Protein AF-B9VHV3-F1 (afdb_monomer)

Secondary structure (DSSP, 8-state):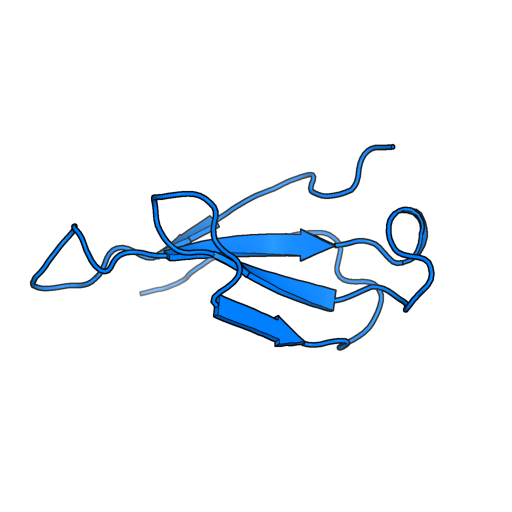
----S--EEEPPSS-GGG-EEEEEE-TTT-TT--EEEEEETTS-EEEEE------------

Mean predicted aligned error: 5.11 Å

pLDDT: mean 85.62, std 12.99, range [43.72, 97.88]

Sequence (61 aa):
GDAADDPAVWVHPSNPALSVIIGTDKAESNPAGGGIAVYDLSGRQLQFRPDGDINNVDLRP

Structure (mmCIF, N/CA/C/O backbone):
data_AF-B9VHV3-F1
#
_entry.id   AF-B9VHV3-F1
#
loop_
_atom_site.group_PDB
_atom_site.id
_atom_site.type_symbol
_atom_site.label_atom_id
_atom_site.label_alt_id
_atom_site.label_comp_id
_atom_site.label_asym_id
_atom_site.l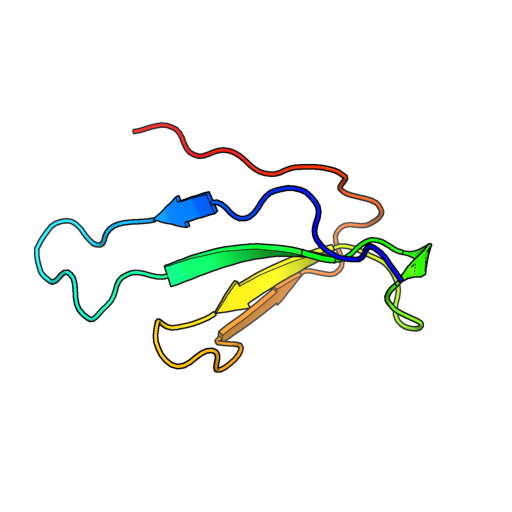abel_entity_id
_atom_site.label_seq_id
_atom_site.pdbx_PDB_ins_code
_atom_site.Cartn_x
_atom_site.Cartn_y
_atom_site.Cartn_z
_atom_site.occupancy
_atom_site.B_iso_or_equiv
_atom_site.auth_seq_id
_atom_site.auth_comp_id
_atom_site.auth_asym_id
_atom_site.auth_atom_id
_atom_site.pdbx_PDB_model_num
ATOM 1 N N . GLY A 1 1 ? 18.710 2.324 -4.538 1.00 43.72 1 GLY A N 1
ATOM 2 C CA . GLY A 1 1 ? 17.712 1.476 -3.875 1.00 43.72 1 GLY A CA 1
ATOM 3 C C . GLY A 1 1 ? 16.878 2.383 -3.022 1.00 43.72 1 GLY A C 1
ATOM 4 O O . GLY A 1 1 ? 17.198 2.536 -1.855 1.00 43.72 1 GLY A O 1
ATOM 5 N N . ASP A 1 2 ? 15.920 3.034 -3.669 1.00 52.53 2 ASP A N 1
ATOM 6 C CA . ASP A 1 2 ? 14.981 4.007 -3.108 1.00 52.53 2 ASP A CA 1
ATOM 7 C C . ASP A 1 2 ? 13.644 3.737 -3.813 1.00 52.53 2 ASP A C 1
ATOM 9 O O . ASP A 1 2 ? 13.271 4.373 -4.793 1.00 52.53 2 ASP A O 1
ATOM 13 N N . ALA A 1 3 ? 13.086 2.568 -3.490 1.00 51.81 3 ALA A N 1
ATOM 14 C CA . ALA A 1 3 ? 12.068 1.899 -4.301 1.00 51.81 3 ALA A CA 1
ATOM 15 C C . ALA A 1 3 ? 10.655 2.438 -4.061 1.00 51.81 3 ALA A C 1
ATOM 17 O O . ALA A 1 3 ? 9.811 2.368 -4.949 1.00 51.81 3 ALA A O 1
ATOM 18 N N . ALA A 1 4 ? 10.413 2.946 -2.853 1.00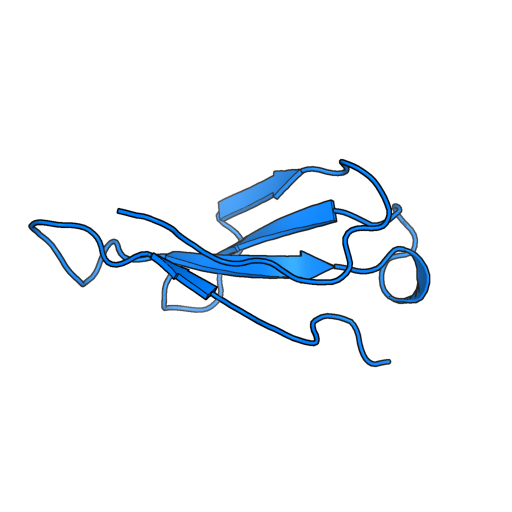 56.06 4 ALA A N 1
ATOM 19 C CA . ALA A 1 4 ? 9.115 3.385 -2.369 1.00 56.06 4 ALA A CA 1
ATOM 20 C C . ALA A 1 4 ? 9.317 4.673 -1.564 1.00 56.06 4 ALA A C 1
ATOM 22 O O . ALA A 1 4 ? 9.659 4.614 -0.383 1.00 56.06 4 ALA A O 1
ATOM 23 N N . ASP A 1 5 ? 9.139 5.821 -2.216 1.00 61.62 5 ASP A N 1
ATOM 24 C CA . ASP A 1 5 ? 9.367 7.125 -1.580 1.00 61.62 5 ASP A CA 1
ATOM 25 C C . ASP A 1 5 ? 8.216 7.493 -0.631 1.00 61.62 5 ASP A C 1
ATOM 27 O O . ASP A 1 5 ? 8.465 8.022 0.448 1.00 61.62 5 ASP A O 1
ATOM 31 N N . ASP A 1 6 ? 6.970 7.151 -0.990 1.00 70.25 6 ASP A N 1
ATOM 32 C CA . ASP A 1 6 ? 5.763 7.568 -0.265 1.00 70.25 6 ASP A CA 1
ATOM 33 C C . ASP A 1 6 ? 4.737 6.423 -0.147 1.00 70.25 6 ASP A C 1
ATOM 35 O O . ASP A 1 6 ? 3.957 6.193 -1.077 1.00 70.25 6 ASP A O 1
ATOM 39 N N . PRO A 1 7 ? 4.684 5.681 0.976 1.00 85.00 7 PRO A N 1
ATOM 40 C CA . PRO A 1 7 ? 3.582 4.764 1.235 1.00 85.00 7 PRO A CA 1
ATOM 41 C C . PRO A 1 7 ? 2.325 5.520 1.693 1.00 85.00 7 PRO A C 1
ATOM 43 O O . PRO A 1 7 ? 2.386 6.415 2.536 1.00 85.00 7 PRO A O 1
ATOM 46 N N . ALA A 1 8 ? 1.160 5.080 1.221 1.00 91.88 8 ALA A N 1
ATOM 47 C CA . ALA A 1 8 ? -0.144 5.486 1.734 1.00 91.88 8 ALA A CA 1
ATOM 48 C C . ALA A 1 8 ? -0.794 4.345 2.532 1.00 91.88 8 ALA A C 1
ATOM 50 O O . ALA A 1 8 ? -0.644 3.167 2.206 1.00 91.88 8 ALA A O 1
ATOM 51 N N . VAL A 1 9 ? -1.556 4.683 3.574 1.00 94.25 9 VAL A N 1
ATOM 52 C CA . VAL A 1 9 ? -2.305 3.701 4.375 1.00 94.25 9 VAL A CA 1
ATOM 53 C C . VAL A 1 9 ? -3.794 3.900 4.147 1.00 94.25 9 VAL A C 1
ATOM 55 O O . VAL A 1 9 ? -4.349 4.937 4.509 1.00 94.25 9 VAL A O 1
ATOM 58 N N . TRP A 1 10 ? -4.454 2.887 3.587 1.00 96.38 10 TRP A N 1
ATOM 59 C CA . TRP A 1 10 ? -5.910 2.853 3.535 1.00 96.38 10 TRP A CA 1
ATOM 60 C C . TRP A 1 10 ? -6.449 2.188 4.796 1.00 96.38 10 TRP A C 1
ATOM 62 O O . TRP A 1 10 ? -6.158 1.019 5.064 1.00 96.38 10 TRP A O 1
ATOM 72 N N . VAL A 1 11 ? -7.255 2.925 5.559 1.00 96.56 11 VAL A N 1
ATOM 73 C CA . VAL A 1 11 ? -7.878 2.417 6.783 1.00 96.56 11 VAL A CA 1
ATOM 74 C C . VAL A 1 11 ? -9.223 1.792 6.445 1.00 96.56 11 VAL A C 1
ATOM 76 O O . VAL A 1 11 ? -10.136 2.471 5.974 1.00 96.56 11 VAL A O 1
ATOM 79 N N . HIS A 1 12 ? -9.365 0.499 6.727 1.00 96.19 12 HIS A N 1
ATOM 80 C CA . HIS A 1 12 ? -10.632 -0.187 6.511 1.00 96.19 12 HIS A CA 1
ATOM 81 C C . HIS A 1 12 ? -11.719 0.402 7.435 1.00 96.19 12 HIS A C 1
ATOM 83 O O . HIS A 1 12 ? -11.520 0.451 8.654 1.00 96.19 12 HIS A O 1
ATOM 89 N N . PRO A 1 13 ? -12.899 0.788 6.911 1.00 95.69 13 PRO A N 1
ATOM 90 C CA . PRO A 1 13 ? -13.843 1.669 7.611 1.00 95.69 13 PRO A CA 1
ATOM 91 C C . PRO A 1 13 ? -14.449 1.087 8.897 1.00 95.69 13 PRO A C 1
ATOM 93 O O . PRO A 1 13 ? -14.852 1.836 9.780 1.00 95.69 13 PRO A O 1
ATOM 96 N N . SER A 1 14 ? -14.531 -0.241 9.016 1.00 97.69 14 SER A N 1
ATOM 97 C CA . SER A 1 14 ? -15.150 -0.926 10.165 1.00 97.69 14 SER A CA 1
ATOM 98 C C . SER A 1 14 ? -14.235 -1.904 10.905 1.00 97.69 14 SER A C 1
ATOM 100 O O . SER A 1 14 ? -14.600 -2.395 11.970 1.00 97.69 14 SER A O 1
ATOM 102 N N . ASN A 1 15 ? -13.061 -2.216 10.355 1.00 97.31 15 ASN A N 1
ATOM 103 C CA . ASN A 1 15 ? -12.159 -3.218 10.921 1.00 97.31 15 ASN A CA 1
ATOM 104 C C . ASN A 1 15 ? -10.707 -2.835 10.619 1.00 97.31 15 ASN A C 1
ATOM 106 O O . ASN A 1 15 ? -10.166 -3.283 9.609 1.00 97.31 15 ASN A O 1
ATOM 110 N N . PRO A 1 16 ? -10.062 -2.045 11.491 1.00 96.50 16 PRO A N 1
ATOM 111 C CA . PRO A 1 16 ? -8.712 -1.543 11.255 1.00 96.50 16 PRO A CA 1
ATOM 112 C C . PRO A 1 16 ? -7.664 -2.631 10.990 1.00 96.50 16 PRO A C 1
ATOM 114 O O . PRO A 1 16 ? -6.680 -2.349 10.314 1.00 96.50 16 PRO A O 1
ATOM 117 N N . ALA A 1 17 ? -7.876 -3.871 11.448 1.00 97.12 17 ALA A N 1
ATOM 118 C CA . ALA A 1 17 ? -6.965 -4.989 11.187 1.00 97.12 17 ALA A CA 1
ATOM 119 C C . ALA A 1 17 ? -6.944 -5.441 9.711 1.00 97.12 17 ALA A C 1
ATOM 121 O O . ALA A 1 17 ? -6.021 -6.141 9.307 1.00 97.12 17 ALA A O 1
ATOM 122 N N . LEU A 1 18 ? -7.940 -5.039 8.912 1.00 96.94 18 LEU A N 1
ATOM 123 C CA . LEU A 1 18 ? -8.019 -5.284 7.464 1.00 96.94 18 LEU A CA 1
ATOM 124 C C . LEU A 1 18 ? -7.512 -4.097 6.627 1.00 96.94 18 LEU A C 1
ATOM 126 O O . LEU A 1 18 ? -7.719 -4.068 5.415 1.00 96.94 18 LEU A O 1
ATOM 130 N N . SER A 1 19 ? -6.896 -3.099 7.263 1.00 97.88 19 SER A N 1
ATOM 131 C CA . SER A 1 19 ? -6.267 -1.974 6.566 1.00 97.88 19 SER A CA 1
ATOM 132 C C . SER A 1 19 ? -5.100 -2.456 5.706 1.00 97.88 19 SER A C 1
ATOM 134 O O . SER A 1 19 ? -4.494 -3.494 5.985 1.00 97.88 19 SER A O 1
ATOM 136 N N . VAL A 1 20 ? -4.773 -1.692 4.669 1.00 97.62 20 VAL A N 1
ATOM 137 C CA . VAL A 1 20 ? -3.690 -2.040 3.745 1.00 97.62 20 VAL A CA 1
ATOM 138 C C . VAL A 1 20 ? -2.699 -0.898 3.605 1.00 97.62 20 VAL A C 1
ATOM 140 O O . VAL A 1 20 ? -3.051 0.277 3.726 1.00 97.62 20 VAL A O 1
ATOM 143 N N . ILE A 1 21 ? -1.455 -1.268 3.329 1.00 95.69 21 ILE A N 1
ATOM 144 C CA . ILE A 1 21 ? -0.393 -0.349 2.933 1.00 95.69 21 ILE A CA 1
ATOM 145 C C . ILE A 1 21 ? -0.305 -0.402 1.413 1.00 95.69 21 ILE A C 1
ATOM 147 O O . ILE A 1 21 ? -0.246 -1.484 0.827 1.00 95.69 21 ILE A O 1
ATOM 151 N N . ILE A 1 22 ? -0.313 0.762 0.780 1.00 94.19 22 ILE A N 1
ATOM 152 C CA . ILE A 1 22 ? -0.213 0.920 -0.665 1.00 94.19 22 ILE A CA 1
ATOM 153 C C . ILE A 1 22 ? 1.078 1.677 -0.930 1.00 94.19 22 ILE A C 1
ATOM 155 O O . ILE A 1 22 ? 1.294 2.750 -0.374 1.00 94.19 22 ILE A O 1
ATOM 159 N N . GLY A 1 23 ? 1.940 1.103 -1.757 1.00 90.62 23 GLY A N 1
ATOM 160 C CA . GLY A 1 23 ? 3.204 1.711 -2.143 1.00 90.62 23 GLY A CA 1
ATOM 161 C C . GLY A 1 23 ? 3.397 1.658 -3.646 1.00 90.62 23 GLY A C 1
ATOM 162 O O . GLY A 1 23 ? 2.772 0.858 -4.348 1.00 90.62 23 GLY A O 1
ATOM 163 N N . THR A 1 24 ? 4.282 2.515 -4.125 1.00 87.62 24 THR A N 1
ATOM 164 C CA . THR A 1 24 ? 4.853 2.422 -5.460 1.00 87.62 24 THR A CA 1
ATOM 165 C C . THR A 1 24 ? 6.095 1.541 -5.414 1.00 87.62 24 THR A C 1
ATOM 167 O O . THR A 1 24 ? 6.785 1.466 -4.398 1.00 87.62 24 THR A O 1
ATOM 170 N N . ASP A 1 25 ? 6.346 0.832 -6.504 1.00 84.75 25 ASP A N 1
ATOM 171 C CA . ASP A 1 25 ? 7.626 0.193 -6.769 1.00 84.75 25 ASP A CA 1
ATOM 172 C C . ASP A 1 25 ? 8.137 0.778 -8.079 1.00 84.75 25 ASP A C 1
ATOM 174 O O . ASP A 1 25 ? 7.484 0.638 -9.115 1.00 84.75 25 ASP A O 1
ATOM 178 N N . LYS A 1 26 ? 9.247 1.509 -8.036 1.00 75.56 26 LYS A N 1
ATOM 179 C CA . LYS A 1 26 ? 9.777 2.183 -9.223 1.00 75.56 26 LYS A CA 1
ATOM 180 C C . LYS A 1 26 ? 10.406 1.175 -10.180 1.00 75.56 26 LYS A C 1
ATOM 182 O O . LYS A 1 26 ? 10.950 0.145 -9.780 1.00 75.56 26 LYS A O 1
ATOM 187 N N . ALA A 1 27 ? 10.386 1.470 -11.476 1.00 72.00 27 ALA A N 1
ATOM 188 C CA . ALA A 1 27 ? 10.973 0.560 -12.461 1.00 72.00 27 ALA A CA 1
ATOM 189 C C . ALA A 1 27 ? 12.479 0.346 -12.231 1.00 72.00 27 ALA A C 1
ATOM 191 O O . ALA A 1 27 ? 13.011 -0.727 -12.502 1.00 72.00 27 ALA A O 1
ATOM 192 N N . GLU A 1 28 ? 13.167 1.347 -11.683 1.00 71.25 28 GLU A N 1
ATOM 193 C CA . GLU A 1 28 ? 14.577 1.243 -11.301 1.00 71.25 28 GLU A CA 1
ATOM 194 C C . GLU A 1 28 ? 14.836 0.346 -10.078 1.00 71.25 28 GLU A C 1
ATOM 196 O O . GLU A 1 28 ? 15.952 -0.155 -9.918 1.00 71.25 28 GLU A O 1
ATOM 201 N N . SER A 1 29 ? 13.833 0.109 -9.226 1.00 68.56 29 SER A N 1
ATOM 202 C CA . SER A 1 29 ? 13.930 -0.805 -8.082 1.00 68.56 29 SER A CA 1
ATOM 203 C C . SER A 1 29 ? 13.450 -2.220 -8.375 1.00 68.56 29 SER A C 1
ATOM 205 O O . SER A 1 29 ? 13.846 -3.140 -7.654 1.00 68.56 29 SER A O 1
ATOM 207 N N . ASN A 1 30 ? 12.662 -2.419 -9.436 1.00 69.81 30 ASN A N 1
ATOM 208 C CA . ASN A 1 30 ? 12.075 -3.710 -9.769 1.00 69.81 30 ASN A CA 1
ATOM 209 C C . ASN A 1 30 ? 12.457 -4.190 -11.183 1.00 69.81 30 ASN A C 1
ATOM 211 O O . ASN A 1 30 ? 12.022 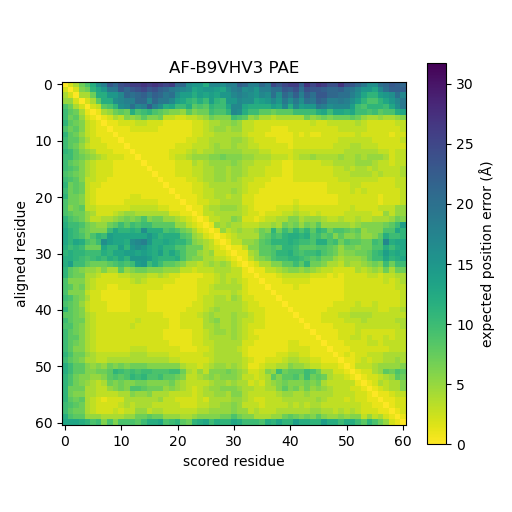-3.608 -12.178 1.00 69.81 30 ASN A O 1
ATOM 215 N N . PRO A 1 31 ? 13.193 -5.312 -11.313 1.00 67.81 31 PRO A N 1
ATOM 216 C CA . PRO A 1 31 ? 13.599 -5.848 -12.614 1.00 67.81 31 PRO A CA 1
ATOM 217 C C . PRO A 1 31 ? 12.429 -6.345 -13.483 1.00 67.81 31 PRO A C 1
ATOM 219 O O . PRO A 1 31 ? 12.623 -6.584 -14.673 1.00 67.81 31 PRO A O 1
ATOM 222 N N . ALA A 1 32 ? 11.228 -6.506 -12.919 1.00 72.38 32 ALA A N 1
ATOM 223 C CA . ALA A 1 32 ? 10.003 -6.816 -13.654 1.00 72.38 32 ALA A CA 1
ATOM 224 C C . ALA A 1 32 ? 9.258 -5.562 -14.167 1.00 72.38 32 ALA A C 1
ATOM 226 O O . ALA A 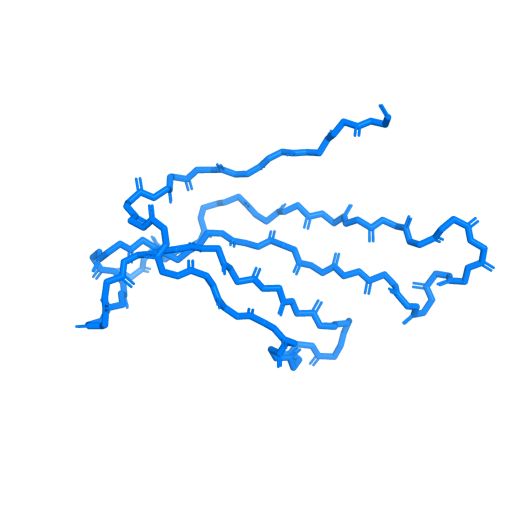1 32 ? 8.247 -5.706 -14.857 1.00 72.38 32 ALA A O 1
ATOM 227 N N . GLY A 1 33 ? 9.760 -4.357 -13.867 1.00 78.94 33 GLY A N 1
ATOM 228 C CA . GLY A 1 33 ? 9.114 -3.074 -14.147 1.00 78.94 33 GLY A CA 1
ATOM 229 C C . GLY A 1 33 ? 8.404 -2.488 -12.922 1.00 78.94 33 GLY A C 1
ATOM 230 O O . GLY A 1 33 ? 8.155 -3.186 -11.942 1.00 78.94 33 GLY A O 1
ATOM 231 N N . GLY A 1 34 ? 8.098 -1.189 -12.981 1.00 87.81 34 GLY A N 1
ATOM 232 C CA . GLY A 1 34 ? 7.450 -0.472 -11.882 1.00 87.81 34 GLY A CA 1
ATOM 233 C C . GLY A 1 34 ? 5.946 -0.741 -11.767 1.00 87.81 34 GLY A C 1
ATOM 234 O O . GLY A 1 34 ? 5.320 -1.295 -12.680 1.00 87.81 34 GLY A O 1
ATOM 235 N N . GLY A 1 35 ? 5.349 -0.342 -10.644 1.00 90.44 35 GLY A N 1
ATOM 236 C CA . GLY A 1 35 ? 3.920 -0.506 -10.415 1.00 90.44 35 GLY A CA 1
ATOM 237 C C . GLY A 1 35 ? 3.418 -0.097 -9.031 1.00 90.44 35 GLY A C 1
AT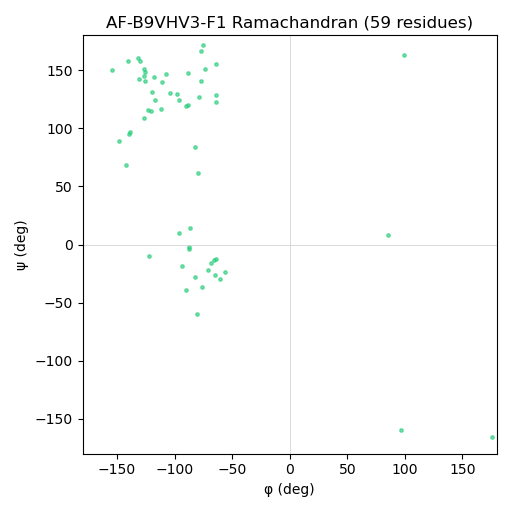OM 238 O O . GLY A 1 35 ? 4.109 0.564 -8.262 1.00 90.44 35 GLY A O 1
ATOM 239 N N . ILE A 1 36 ? 2.190 -0.519 -8.715 1.00 91.75 36 ILE A N 1
ATOM 240 C CA . ILE A 1 36 ? 1.581 -0.385 -7.383 1.00 91.75 36 ILE A CA 1
ATOM 241 C C . ILE A 1 36 ? 1.603 -1.731 -6.673 1.00 91.75 36 ILE A C 1
ATOM 243 O O . ILE A 1 36 ? 1.119 -2.735 -7.204 1.00 91.75 36 ILE A O 1
ATOM 247 N N . ALA A 1 37 ? 2.089 -1.730 -5.438 1.00 91.94 37 ALA A N 1
ATOM 248 C CA . ALA A 1 37 ? 2.040 -2.867 -4.538 1.00 91.94 37 ALA A CA 1
ATOM 249 C C . ALA A 1 37 ? 1.079 -2.595 -3.374 1.00 91.94 37 ALA A C 1
ATOM 251 O O . ALA A 1 37 ? 1.037 -1.497 -2.818 1.00 91.94 37 ALA A O 1
ATOM 252 N N . VAL A 1 38 ? 0.310 -3.617 -3.000 1.00 94.75 38 VAL A N 1
ATOM 253 C CA . VAL A 1 38 ? -0.610 -3.585 -1.859 1.00 94.75 38 VAL A CA 1
ATOM 254 C C . VAL A 1 38 ? -0.191 -4.660 -0.872 1.00 94.75 38 VAL A C 1
ATOM 256 O O . VAL A 1 38 ? -0.021 -5.818 -1.257 1.00 94.75 38 VAL A O 1
ATOM 259 N N . TYR A 1 39 ? -0.080 -4.293 0.399 1.00 95.81 39 TYR A N 1
ATOM 260 C CA . TYR A 1 39 ? 0.341 -5.168 1.487 1.00 95.81 39 TYR A CA 1
ATOM 261 C C . TYR A 1 39 ? -0.683 -5.163 2.618 1.00 95.81 39 TYR A C 1
ATOM 263 O O . TYR A 1 39 ? -1.327 -4.147 2.883 1.00 95.81 39 TYR A O 1
ATOM 271 N N . ASP A 1 40 ? -0.809 -6.290 3.317 1.00 97.12 40 ASP A N 1
ATOM 272 C CA . ASP A 1 40 ? -1.461 -6.294 4.625 1.00 97.12 40 ASP A CA 1
ATOM 273 C C . ASP A 1 40 ? -0.549 -5.691 5.709 1.00 97.12 40 ASP A C 1
ATOM 275 O O . ASP A 1 40 ? 0.635 -5.428 5.489 1.00 97.12 40 ASP A O 1
ATOM 279 N N . LEU A 1 41 ? -1.103 -5.488 6.909 1.00 96.06 41 LEU A N 1
ATOM 280 C CA . LEU A 1 41 ? -0.382 -4.903 8.047 1.00 96.06 41 LEU A CA 1
ATOM 281 C C . LEU A 1 41 ? 0.789 -5.759 8.560 1.00 96.06 41 LEU A C 1
ATOM 283 O O . LEU A 1 41 ? 1.593 -5.266 9.347 1.00 96.06 41 LEU A O 1
ATOM 287 N N . SER A 1 42 ? 0.899 -7.023 8.136 1.00 96.31 42 SER A N 1
ATOM 288 C CA . SER A 1 42 ? 2.055 -7.876 8.440 1.00 96.31 42 SER A CA 1
ATOM 289 C C . SER A 1 42 ? 3.189 -7.734 7.418 1.00 96.31 42 SER A C 1
ATOM 291 O O . SER A 1 42 ? 4.249 -8.332 7.593 1.00 96.31 42 SER A O 1
ATOM 293 N N . GLY A 1 43 ? 2.979 -6.945 6.358 1.00 93.50 43 GLY A N 1
ATOM 294 C CA . GLY A 1 43 ? 3.928 -6.758 5.263 1.00 93.50 43 GLY A CA 1
ATOM 295 C C . GLY A 1 43 ? 3.822 -7.819 4.167 1.00 93.50 43 GLY A C 1
ATOM 296 O O . GLY A 1 43 ? 4.659 -7.856 3.267 1.00 93.50 43 GLY A O 1
ATOM 297 N N . ARG A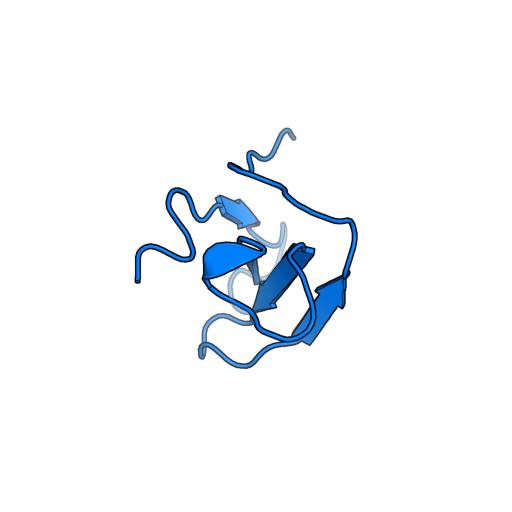 1 44 ? 2.806 -8.691 4.195 1.00 95.31 44 ARG A N 1
ATOM 298 C CA . ARG A 1 44 ? 2.596 -9.670 3.125 1.00 95.31 44 ARG A CA 1
ATOM 299 C C . ARG A 1 44 ? 1.935 -8.987 1.932 1.00 95.31 44 ARG A C 1
ATOM 301 O O . ARG A 1 44 ? 0.868 -8.388 2.064 1.00 95.31 44 ARG A O 1
ATOM 308 N N . GLN A 1 45 ? 2.540 -9.136 0.753 1.00 94.31 45 GLN A N 1
ATOM 309 C CA . GLN A 1 45 ? 1.977 -8.613 -0.490 1.00 94.31 45 GLN A CA 1
ATOM 310 C C . GLN A 1 45 ? 0.654 -9.319 -0.809 1.00 94.31 45 GLN A C 1
ATOM 312 O O . GLN A 1 45 ? 0.588 -10.544 -0.930 1.00 94.31 45 GLN A O 1
ATOM 317 N N . LEU A 1 46 ? -0.402 -8.526 -0.946 1.00 96.00 46 LEU A N 1
ATOM 318 C CA . LEU A 1 46 ? -1.733 -8.955 -1.362 1.00 96.00 46 LEU A CA 1
ATOM 319 C C . LEU A 1 46 ? -1.880 -8.884 -2.877 1.00 96.00 46 LEU A C 1
ATOM 321 O O . LEU A 1 46 ? -2.498 -9.760 -3.479 1.00 96.00 46 LEU A O 1
ATOM 325 N N . GLN A 1 47 ? -1.315 -7.841 -3.487 1.00 94.75 47 GLN A N 1
ATOM 326 C CA . GLN A 1 47 ? -1.439 -7.584 -4.913 1.00 94.75 47 GLN A CA 1
ATOM 327 C C . GLN A 1 47 ? -0.256 -6.768 -5.432 1.00 94.75 47 GLN A C 1
ATOM 329 O O . GLN A 1 47 ? 0.298 -5.937 -4.717 1.00 94.75 47 GLN A O 1
ATOM 334 N N . PHE A 1 48 ? 0.077 -6.983 -6.704 1.00 91.75 48 PHE A N 1
ATOM 335 C CA . PHE A 1 48 ? 0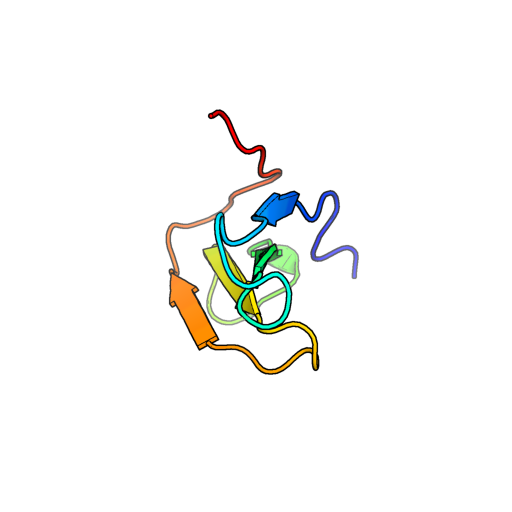.927 -6.094 -7.482 1.00 91.75 48 PHE A CA 1
ATOM 336 C C . PHE A 1 48 ? 0.273 -5.786 -8.830 1.00 91.75 48 PHE A C 1
ATOM 338 O O . PHE A 1 48 ? -0.366 -6.653 -9.438 1.00 91.75 48 PHE A O 1
ATOM 345 N N . ARG A 1 49 ? 0.421 -4.546 -9.285 1.00 91.38 49 ARG A N 1
ATOM 346 C CA . ARG A 1 49 ? -0.085 -4.037 -10.557 1.00 91.38 49 ARG A CA 1
ATOM 347 C C . ARG A 1 49 ? 1.073 -3.392 -11.325 1.00 91.38 49 ARG A C 1
ATOM 349 O O . ARG A 1 49 ? 1.501 -2.320 -10.908 1.00 91.38 49 ARG A O 1
ATOM 356 N N . PRO A 1 50 ? 1.571 -4.002 -12.419 1.00 89.62 50 PRO A N 1
ATOM 357 C CA . PRO A 1 50 ? 2.712 -3.495 -13.186 1.00 89.62 50 PRO A CA 1
ATOM 358 C C . PRO A 1 50 ? 2.278 -2.368 -14.134 1.00 89.62 50 PRO A C 1
ATOM 360 O O . PRO A 1 50 ? 2.344 -2.495 -15.356 1.00 89.62 50 PRO A O 1
ATOM 363 N N . ASP A 1 51 ? 1.760 -1.283 -13.566 1.00 88.56 51 ASP A N 1
ATOM 364 C CA . ASP A 1 51 ? 1.187 -0.163 -14.318 1.00 88.56 51 ASP A CA 1
ATOM 365 C C . ASP A 1 51 ? 2.255 0.884 -14.724 1.00 88.56 51 ASP A C 1
ATOM 367 O O . ASP A 1 51 ? 1.919 1.973 -15.188 1.00 88.56 51 ASP A O 1
ATOM 371 N N . GLY A 1 52 ? 3.544 0.539 -14.617 1.00 84.12 52 GLY A N 1
ATOM 372 C CA . GLY A 1 52 ? 4.666 1.347 -15.093 1.00 8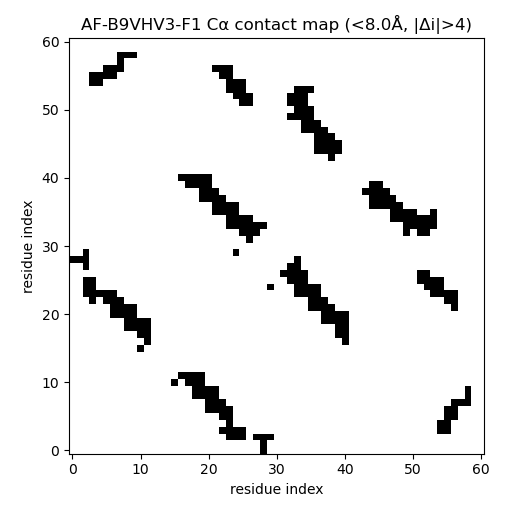4.12 52 GLY A CA 1
ATOM 373 C C . GLY A 1 52 ? 5.311 2.198 -14.003 1.00 84.12 52 GLY A C 1
ATOM 374 O O . GLY A 1 52 ? 5.217 1.897 -12.817 1.00 84.12 52 GLY A O 1
ATOM 375 N N . ASP A 1 53 ? 6.022 3.246 -14.414 1.00 83.44 53 ASP A N 1
ATOM 376 C CA . ASP A 1 53 ? 6.879 4.026 -13.519 1.00 83.44 53 ASP A CA 1
ATOM 377 C C . ASP A 1 53 ? 6.063 5.064 -12.731 1.00 83.44 53 ASP A C 1
ATOM 379 O O . ASP A 1 53 ? 5.890 6.215 -13.138 1.00 83.44 53 ASP A O 1
ATOM 383 N N . ILE A 1 54 ? 5.477 4.611 -11.623 1.00 82.88 54 ILE A N 1
ATOM 384 C CA . ILE A 1 54 ? 4.668 5.437 -10.729 1.00 82.88 54 ILE A CA 1
ATOM 385 C C . ILE A 1 54 ? 5.560 5.915 -9.591 1.00 82.88 54 ILE A C 1
ATOM 387 O O . ILE A 1 54 ? 6.157 5.109 -8.886 1.00 82.88 54 ILE A O 1
ATOM 391 N N . ASN A 1 55 ? 5.630 7.232 -9.399 1.00 80.75 55 ASN A N 1
ATOM 392 C CA . ASN A 1 55 ? 6.519 7.811 -8.398 1.00 80.75 55 ASN A CA 1
ATOM 393 C C . ASN A 1 55 ? 5.908 7.746 -6.987 1.00 80.75 55 ASN A C 1
ATOM 395 O O . ASN A 1 55 ? 6.455 7.081 -6.110 1.00 80.75 55 ASN A O 1
ATOM 399 N N . ASN A 1 56 ? 4.738 8.369 -6.787 1.00 83.75 56 ASN A N 1
ATOM 400 C CA . ASN A 1 56 ? 4.120 8.543 -5.465 1.00 83.75 56 ASN A CA 1
ATOM 401 C C . ASN A 1 56 ? 2.650 8.104 -5.494 1.00 83.75 56 ASN A C 1
ATOM 403 O O . ASN A 1 56 ? 2.007 8.112 -6.548 1.00 83.75 56 ASN A O 1
ATOM 407 N N . VAL A 1 57 ? 2.103 7.770 -4.325 1.00 85.62 57 VAL A N 1
ATOM 408 C CA . VAL A 1 57 ? 0.688 7.432 -4.147 1.00 85.62 57 VAL A CA 1
ATOM 409 C C . VAL A 1 57 ? 0.066 8.280 -3.038 1.00 85.62 57 VAL A C 1
ATOM 411 O O . VAL A 1 57 ? 0.712 8.607 -2.050 1.00 85.62 57 VAL A O 1
ATOM 414 N N . ASP A 1 58 ? -1.205 8.635 -3.210 1.00 90.19 58 ASP A N 1
ATOM 415 C CA . ASP A 1 58 ? -2.031 9.327 -2.218 1.00 90.19 58 ASP A CA 1
ATOM 416 C C . ASP A 1 58 ? -3.454 8.746 -2.250 1.00 90.19 58 ASP A C 1
ATOM 418 O O . ASP A 1 58 ? -3.876 8.161 -3.254 1.00 90.19 58 ASP A O 1
ATOM 422 N N . LEU A 1 59 ? -4.198 8.903 -1.157 1.00 88.62 59 LEU A N 1
ATOM 423 C CA . LEU A 1 59 ? -5.575 8.434 -1.022 1.00 88.62 59 LEU A CA 1
ATOM 424 C C . LEU A 1 59 ? -6.526 9.604 -0.802 1.00 88.62 59 LEU A C 1
ATOM 426 O O . LEU A 1 59 ? -6.226 10.553 -0.083 1.00 88.62 59 LEU A O 1
ATOM 430 N N . ARG A 1 60 ? -7.727 9.502 -1.374 1.00 86.81 60 ARG A N 1
ATOM 431 C CA . ARG A 1 60 ? -8.816 10.457 -1.140 1.00 86.81 60 ARG A CA 1
ATOM 432 C C . ARG A 1 60 ? -10.076 9.716 -0.677 1.00 86.81 60 ARG A C 1
ATOM 434 O O . ARG A 1 60 ? -10.309 8.616 -1.180 1.00 86.81 60 ARG A O 1
ATOM 441 N N . PRO A 1 61 ? -10.831 10.277 0.287 1.00 77.06 61 PRO A N 1
ATOM 442 C CA . PRO A 1 61 ? -12.066 9.682 0.796 1.00 77.06 61 PRO A CA 1
ATOM 443 C C . PRO A 1 61 ? -13.211 9.710 -0.222 1.00 77.06 61 PRO A C 1
ATOM 445 O O . PRO A 1 61 ? -13.206 10.597 -1.109 1.00 77.06 61 PRO A O 1
#

Nearest PDB structures (foldseek):
  9bln-assembly1_U  TM=5.654E-01  e=1.755E+00  Homo sapiens
  8rzy-assembly1_A  TM=4.844E-01  e=1.403E+00  Homo sapiens
  7ygn-assembly1_A  TM=6.519E-01  e=4.065E+00  Mus musculus
  9ij0-assembly1_A  TM=5.517E-01  e=2.747E+00  Mus musculus
  9ij3-assembly1_A  TM=3.724E-01  e=8.902E+00  Mus musculus

Solvent-accessible surface area (backbone atoms only — not comparable to full-atom values): 3605 Å² total; per-residue (Å²): 138,80,37,55,84,33,74,31,75,50,73,36,94,88,45,67,87,70,17,35,39,38,31,25,34,23,40,92,60,27,97,91,49,6,15,44,37,32,22,40,83,87,68,50,76,76,47,76,43,79,81,32,78,39,71,70,54,82,86,81,136

Radius of gyration: 11.81 Å; Cα contacts (8 Å, |Δi|>4): 141; chains: 1; bounding box: 33×20×26 Å

Foldseek 3Di:
DCFWVEKDKAADPPDRQAIKIKTWGAQVRDVVAIFIWIAGPVRHTPDTDRPHGDHYDDDDD